Protein AF-A0A858AR13-F1 (afdb_monomer)

Radius of gyration: 19.61 Å; Cα contacts (8 Å, |Δi|>4): 56; chains: 1; bounding box: 44×31×47 Å

Sequence (102 aa):
MHDEIMKMTDDEAKNAIEVIDSNLKILLKEELRLEKKKRKGLRWWFLLPLFGFIIYMQLVSKRGTDPKYSEPLTKIKSDIMAHEFKKMMLRKKLGELDNEKN

Structure (mmCIF, N/CA/C/O backbone):
data_AF-A0A858AR13-F1
#
_entry.id   AF-A0A858AR13-F1
#
loop_
_atom_site.group_PDB
_atom_site.id
_atom_site.type_symbol
_atom_site.label_atom_id
_atom_site.label_alt_id
_atom_site.label_comp_id
_atom_site.label_asym_id
_atom_site.label_entity_id
_atom_site.label_seq_id
_atom_site.pdbx_PDB_ins_code
_atom_site.Cartn_x
_atom_site.Cartn_y
_atom_site.Cartn_z
_atom_site.occupancy
_atom_site.B_iso_or_equiv
_atom_site.auth_seq_id
_atom_site.auth_comp_id
_atom_site.auth_asym_id
_atom_site.auth_atom_id
_atom_site.pdbx_PDB_model_num
ATOM 1 N N . MET A 1 1 ? 9.359 10.438 -19.708 1.00 64.56 1 MET A N 1
ATOM 2 C CA . MET A 1 1 ? 8.898 9.136 -19.173 1.00 64.56 1 MET A CA 1
ATOM 3 C C . MET A 1 1 ? 8.570 8.114 -20.266 1.00 64.56 1 MET A C 1
ATOM 5 O O . MET A 1 1 ? 9.234 7.091 -20.283 1.00 64.56 1 MET A O 1
ATOM 9 N N . HIS A 1 2 ? 7.608 8.332 -21.178 1.00 70.88 2 HIS A N 1
ATOM 10 C CA . HIS A 1 2 ? 7.339 7.359 -22.262 1.00 70.88 2 HIS A CA 1
ATOM 11 C C . HIS A 1 2 ? 8.552 7.171 -23.195 1.00 70.88 2 HIS A C 1
ATOM 13 O O . HIS A 1 2 ? 8.978 6.044 -23.430 1.00 70.88 2 HIS A O 1
ATOM 19 N N . ASP A 1 3 ? 9.183 8.276 -23.599 1.00 74.31 3 ASP A N 1
ATOM 20 C CA . ASP A 1 3 ? 10.374 8.259 -24.463 1.00 74.31 3 ASP A CA 1
ATOM 21 C C . ASP A 1 3 ? 11.604 7.617 -23.808 1.00 74.31 3 ASP A C 1
ATOM 23 O O . ASP A 1 3 ? 12.453 7.068 -24.501 1.00 74.31 3 ASP A O 1
ATOM 27 N N . GLU A 1 4 ? 11.713 7.669 -22.476 1.00 78.50 4 GLU A N 1
ATOM 28 C CA . GLU A 1 4 ? 12.780 6.972 -21.742 1.00 78.50 4 GLU A CA 1
ATOM 29 C C . GLU A 1 4 ? 12.540 5.467 -21.726 1.00 78.50 4 GLU A C 1
ATOM 31 O O . GLU A 1 4 ? 13.465 4.701 -21.967 1.00 78.50 4 GLU A O 1
ATOM 36 N N . ILE A 1 5 ? 11.295 5.040 -21.494 1.00 79.12 5 ILE A N 1
ATOM 37 C CA . ILE A 1 5 ? 10.927 3.620 -21.476 1.00 79.12 5 ILE A CA 1
ATOM 38 C C . ILE A 1 5 ? 11.175 2.987 -22.850 1.00 79.12 5 ILE A C 1
ATOM 40 O O . ILE A 1 5 ? 11.714 1.888 -22.921 1.00 79.12 5 ILE A O 1
ATOM 44 N N . MET A 1 6 ? 10.845 3.687 -23.938 1.00 76.12 6 MET A N 1
ATOM 45 C CA . MET A 1 6 ? 11.052 3.188 -25.305 1.00 76.12 6 MET A CA 1
ATOM 46 C C . MET A 1 6 ? 12.530 3.055 -25.695 1.00 76.12 6 MET A C 1
ATOM 48 O O . MET A 1 6 ? 12.849 2.247 -26.561 1.00 76.12 6 MET A O 1
ATOM 52 N N . LYS A 1 7 ? 13.430 3.817 -25.060 1.00 84.81 7 LYS A N 1
ATOM 53 C CA . LYS A 1 7 ? 14.878 3.767 -25.320 1.00 84.81 7 LYS A CA 1
ATOM 54 C C . LYS A 1 7 ? 15.618 2.698 -24.511 1.00 84.81 7 LYS A C 1
ATOM 56 O O . LYS A 1 7 ? 16.768 2.418 -24.829 1.00 84.81 7 LYS A O 1
ATOM 61 N N . MET A 1 8 ? 14.989 2.121 -23.485 1.00 85.12 8 MET A N 1
ATOM 62 C CA . MET A 1 8 ? 15.586 1.040 -22.693 1.00 85.12 8 MET A CA 1
ATOM 63 C C . MET A 1 8 ? 15.744 -0.231 -23.531 1.00 85.12 8 MET A C 1
ATOM 65 O O . MET A 1 8 ? 14.868 -0.579 -24.325 1.00 85.12 8 MET A O 1
ATOM 69 N N . THR A 1 9 ? 16.816 -0.976 -23.300 1.00 89.88 9 THR A N 1
ATOM 70 C CA . THR A 1 9 ? 16.941 -2.362 -23.770 1.00 89.88 9 THR A CA 1
ATOM 71 C C . THR A 1 9 ? 15.933 -3.268 -23.055 1.00 89.88 9 THR A C 1
ATOM 73 O O . THR A 1 9 ? 15.302 -2.884 -22.065 1.00 89.88 9 THR A O 1
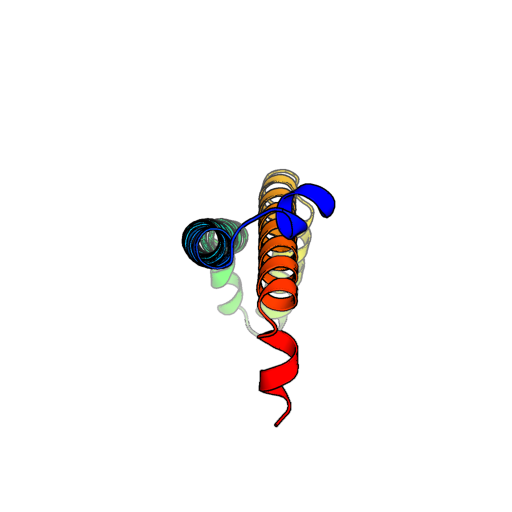ATOM 76 N N . ASP A 1 10 ? 15.720 -4.476 -23.569 1.00 87.31 10 ASP A N 1
ATOM 77 C CA . ASP A 1 10 ? 14.767 -5.409 -22.959 1.00 87.31 10 ASP A CA 1
ATOM 78 C C . ASP A 1 10 ? 15.260 -5.936 -21.606 1.00 87.31 10 ASP A C 1
ATOM 80 O O . ASP A 1 10 ? 14.462 -6.081 -20.678 1.00 87.31 10 ASP A O 1
ATOM 84 N N . ASP A 1 11 ? 16.572 -6.116 -21.444 1.00 87.75 11 ASP A N 1
ATOM 85 C CA . ASP A 1 11 ? 17.174 -6.505 -20.165 1.00 87.75 11 ASP A CA 1
ATOM 86 C C . ASP A 1 11 ? 17.072 -5.381 -19.122 1.00 87.75 11 ASP A C 1
ATOM 88 O O . ASP A 1 11 ? 16.736 -5.630 -17.963 1.00 87.75 11 ASP A O 1
ATOM 92 N N . GLU A 1 12 ? 17.272 -4.120 -19.521 1.00 88.75 12 GLU A N 1
ATOM 93 C CA . GLU A 1 12 ? 17.036 -2.965 -18.642 1.00 88.75 12 GLU A CA 1
ATOM 94 C C . GLU A 1 12 ? 15.563 -2.845 -18.239 1.00 88.75 12 GLU A C 1
ATOM 96 O O . GLU A 1 12 ? 15.262 -2.554 -17.079 1.00 88.75 12 GLU A O 1
ATOM 101 N N . ALA A 1 13 ? 14.637 -3.104 -19.166 1.00 86.94 13 ALA A N 1
ATOM 102 C CA . ALA A 1 13 ? 13.208 -3.079 -18.877 1.00 86.94 13 ALA A CA 1
ATOM 103 C C . ALA A 1 13 ? 12.806 -4.181 -17.880 1.00 86.94 13 ALA A C 1
ATOM 105 O O . ALA A 1 13 ? 12.037 -3.907 -16.955 1.00 86.94 13 ALA A O 1
ATOM 106 N N . LYS A 1 14 ? 13.362 -5.394 -18.007 1.00 89.06 14 LYS A N 1
ATOM 107 C CA . LYS A 1 14 ? 13.151 -6.496 -17.050 1.00 89.06 14 LYS A CA 1
ATOM 108 C C . LYS A 1 14 ? 13.712 -6.172 -15.667 1.00 89.06 14 LYS A C 1
ATOM 110 O O . LYS A 1 14 ? 12.986 -6.275 -14.680 1.00 89.06 14 LYS A O 1
ATOM 115 N N . ASN A 1 15 ? 14.949 -5.681 -15.595 1.00 91.44 15 ASN A N 1
ATOM 116 C CA . ASN A 1 15 ? 15.553 -5.238 -14.335 1.00 91.44 15 ASN A CA 1
ATOM 117 C C . ASN A 1 15 ? 14.725 -4.122 -13.672 1.00 91.44 15 ASN A C 1
ATOM 119 O O . ASN A 1 15 ? 14.492 -4.135 -12.463 1.00 91.44 15 ASN A O 1
ATOM 123 N N . ALA A 1 16 ? 14.212 -3.170 -14.458 1.00 89.75 16 ALA A N 1
ATOM 124 C CA . ALA A 1 16 ? 13.342 -2.116 -13.948 1.00 89.75 16 ALA A CA 1
ATOM 125 C C . ALA A 1 16 ? 12.018 -2.664 -13.385 1.00 89.75 16 ALA A C 1
ATOM 127 O O . ALA A 1 16 ? 11.538 -2.153 -12.370 1.00 89.75 16 ALA A O 1
ATOM 128 N N . ILE A 1 17 ? 11.438 -3.701 -14.001 1.00 91.06 17 ILE A N 1
ATOM 129 C CA . ILE A 1 17 ? 10.244 -4.385 -13.482 1.00 91.06 17 ILE A CA 1
ATOM 130 C C . ILE A 1 17 ? 10.539 -5.038 -12.126 1.00 91.06 17 ILE A C 1
ATOM 132 O O . ILE A 1 17 ? 9.750 -4.856 -11.199 1.00 91.06 17 ILE A O 1
ATOM 136 N N . GLU A 1 18 ? 11.670 -5.730 -11.968 1.00 92.81 18 GLU A N 1
ATOM 137 C CA . GLU A 1 18 ? 12.042 -6.356 -10.688 1.00 92.81 18 GLU A CA 1
ATOM 138 C C . GLU A 1 18 ? 12.207 -5.326 -9.564 1.00 92.81 18 GLU A C 1
ATOM 140 O O . GLU A 1 18 ? 11.695 -5.504 -8.452 1.00 92.81 18 GLU A O 1
ATOM 145 N N . VAL A 1 19 ? 12.860 -4.200 -9.864 1.00 93.25 19 VAL A N 1
ATOM 146 C CA . VAL A 1 19 ? 12.999 -3.086 -8.919 1.00 93.25 19 VAL A CA 1
ATOM 147 C C . VAL A 1 19 ? 11.626 -2.525 -8.543 1.00 93.25 19 VAL A C 1
ATOM 149 O O . VAL A 1 19 ? 11.349 -2.325 -7.357 1.00 93.25 19 VAL A O 1
ATOM 152 N N . ILE A 1 20 ? 10.739 -2.301 -9.517 1.00 92.19 20 ILE A N 1
ATOM 153 C CA . ILE A 1 20 ? 9.370 -1.836 -9.253 1.00 92.19 20 ILE A CA 1
ATOM 154 C C . ILE A 1 20 ? 8.609 -2.840 -8.378 1.00 92.19 20 ILE A C 1
ATOM 156 O O . ILE A 1 20 ? 7.932 -2.421 -7.441 1.00 92.19 20 ILE A O 1
ATOM 160 N N . ASP A 1 21 ? 8.768 -4.142 -8.603 1.00 92.38 21 ASP A N 1
ATOM 161 C CA . ASP A 1 21 ? 8.110 -5.180 -7.805 1.00 92.38 21 ASP A CA 1
ATOM 162 C C . ASP A 1 21 ? 8.598 -5.220 -6.359 1.00 92.38 21 ASP A C 1
ATOM 164 O O . ASP A 1 21 ? 7.796 -5.394 -5.434 1.00 92.38 21 ASP A O 1
ATOM 168 N N . SER A 1 22 ? 9.894 -5.006 -6.134 1.00 94.00 22 SER A N 1
ATOM 169 C CA . SER A 1 22 ? 10.431 -4.862 -4.779 1.00 94.00 22 SER A 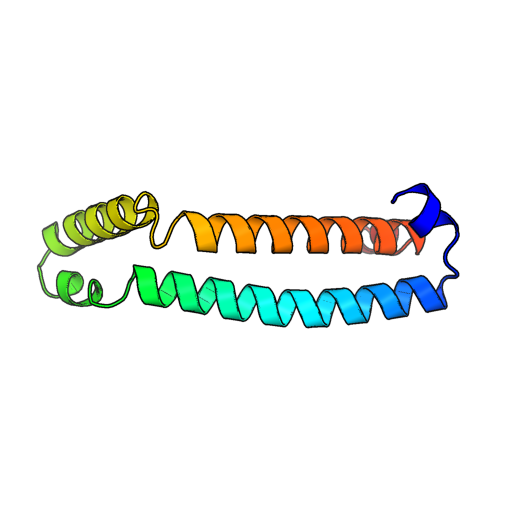CA 1
ATOM 170 C C . SER A 1 22 ? 9.829 -3.648 -4.055 1.00 94.00 22 SER A C 1
ATOM 172 O O . SER A 1 22 ? 9.391 -3.764 -2.906 1.00 94.00 22 SER A O 1
ATOM 174 N N . ASN A 1 23 ? 9.701 -2.515 -4.753 1.00 92.00 23 ASN A N 1
ATOM 175 C CA . ASN A 1 23 ? 9.129 -1.285 -4.209 1.00 92.00 23 ASN A CA 1
ATOM 176 C C . ASN A 1 23 ? 7.631 -1.436 -3.924 1.00 92.00 23 ASN A C 1
ATOM 178 O O . ASN A 1 23 ? 7.169 -1.057 -2.847 1.00 92.00 23 ASN A O 1
ATOM 182 N N . LEU A 1 24 ? 6.882 -2.070 -4.829 1.00 93.44 24 LEU A N 1
ATOM 183 C CA . LEU A 1 24 ? 5.467 -2.382 -4.628 1.00 93.44 24 LEU A CA 1
ATOM 184 C C . LEU A 1 24 ? 5.254 -3.251 -3.387 1.00 93.44 24 LEU A C 1
ATOM 186 O O . LEU A 1 24 ? 4.375 -2.952 -2.582 1.00 93.44 24 LEU A O 1
ATOM 190 N N . LYS A 1 25 ? 6.084 -4.280 -3.161 1.00 94.69 25 LYS A N 1
ATOM 191 C CA . LYS A 1 25 ? 6.000 -5.103 -1.940 1.00 94.69 25 LYS A CA 1
ATOM 192 C C . LYS A 1 25 ? 6.173 -4.272 -0.665 1.00 94.69 25 LYS A C 1
ATOM 194 O O . LYS A 1 25 ? 5.465 -4.509 0.318 1.00 94.69 25 LYS A O 1
ATOM 199 N N . ILE A 1 26 ? 7.093 -3.307 -0.665 1.00 95.00 26 ILE A N 1
ATOM 200 C CA . ILE A 1 26 ? 7.328 -2.415 0.480 1.00 95.00 26 ILE A CA 1
ATOM 201 C C . ILE A 1 26 ? 6.120 -1.496 0.694 1.00 95.00 26 ILE A C 1
ATOM 203 O O . ILE A 1 26 ? 5.587 -1.441 1.806 1.00 95.00 26 ILE A O 1
ATOM 207 N N . LEU A 1 27 ? 5.648 -0.839 -0.367 1.00 92.88 27 LEU A N 1
ATOM 208 C CA . LEU A 1 27 ? 4.510 0.081 -0.322 1.00 92.88 27 LEU A CA 1
ATOM 209 C C . LEU A 1 27 ? 3.219 -0.618 0.118 1.00 92.88 27 LEU A C 1
ATOM 211 O O . LEU A 1 27 ? 2.521 -0.116 0.995 1.00 92.88 27 LEU A O 1
ATOM 215 N N . LEU A 1 28 ? 2.934 -1.817 -0.399 1.00 93.88 28 LEU A N 1
ATOM 216 C CA . LEU A 1 28 ? 1.778 -2.626 0.007 1.00 93.88 28 LEU A CA 1
ATOM 217 C C . LEU A 1 28 ? 1.849 -3.026 1.486 1.00 93.88 28 LEU A C 1
ATOM 219 O O . LEU A 1 28 ? 0.848 -2.993 2.205 1.00 93.88 28 LEU A O 1
ATOM 223 N N . LYS A 1 29 ? 3.041 -3.376 1.984 1.00 95.75 29 LYS A N 1
ATOM 224 C CA . LYS A 1 29 ? 3.235 -3.678 3.408 1.00 95.75 29 LYS A CA 1
ATOM 225 C C . LYS A 1 29 ? 2.983 -2.447 4.277 1.00 95.75 29 LYS A C 1
ATOM 227 O O . LYS A 1 29 ? 2.446 -2.571 5.384 1.00 95.75 29 LYS A O 1
ATOM 232 N N . GLU A 1 30 ? 3.364 -1.268 3.800 1.00 93.12 30 GLU A N 1
ATOM 233 C CA . GLU A 1 30 ? 3.119 -0.021 4.509 1.00 93.12 30 GLU A CA 1
ATOM 234 C C . GLU A 1 30 ? 1.647 0.414 4.463 1.00 93.12 30 GLU A C 1
ATOM 236 O O . GLU A 1 30 ? 1.103 0.795 5.505 1.00 93.12 30 GLU A O 1
ATOM 241 N N . GLU A 1 31 ? 0.978 0.259 3.320 1.00 93.94 31 GLU A N 1
ATOM 242 C CA . GLU A 1 31 ? -0.465 0.469 3.150 1.00 93.94 31 GLU A CA 1
ATOM 243 C C . GLU A 1 31 ? -1.249 -0.375 4.162 1.00 93.94 31 GLU A C 1
ATOM 245 O O . GLU A 1 31 ? -1.999 0.163 4.986 1.00 93.94 31 GLU A O 1
ATOM 250 N N . LEU A 1 32 ? -0.936 -1.673 4.240 1.00 93.94 32 LEU A N 1
ATOM 251 C CA . LEU A 1 32 ? -1.509 -2.594 5.222 1.00 93.94 32 LEU A CA 1
ATOM 252 C C . LEU A 1 32 ? -1.241 -2.159 6.667 1.00 93.94 32 LEU A C 1
ATOM 254 O O . LEU A 1 32 ? -2.095 -2.317 7.547 1.00 93.94 32 LEU A O 1
ATOM 258 N N . ARG A 1 33 ? -0.049 -1.628 6.954 1.00 93.88 33 ARG A N 1
ATOM 259 C CA . ARG A 1 33 ? 0.312 -1.145 8.293 1.00 93.88 33 ARG A CA 1
ATOM 260 C C . ARG A 1 33 ? -0.535 0.064 8.688 1.00 93.88 33 ARG A C 1
ATOM 262 O O . ARG A 1 33 ? -1.015 0.114 9.824 1.00 93.88 33 ARG A O 1
ATOM 269 N N . LEU A 1 34 ? -0.724 1.026 7.787 1.00 91.19 34 LEU A N 1
ATOM 270 C CA . LEU A 1 34 ? -1.563 2.203 8.026 1.00 91.19 34 LEU A CA 1
ATOM 271 C C . LEU A 1 34 ? -3.038 1.824 8.164 1.00 91.19 34 LEU A C 1
ATOM 273 O O . LEU A 1 34 ? -3.703 2.265 9.102 1.00 91.19 34 LEU A O 1
ATOM 277 N N . GLU A 1 35 ? -3.524 0.924 7.318 1.00 90.50 35 GLU A N 1
ATOM 278 C CA . GLU A 1 35 ? -4.876 0.375 7.386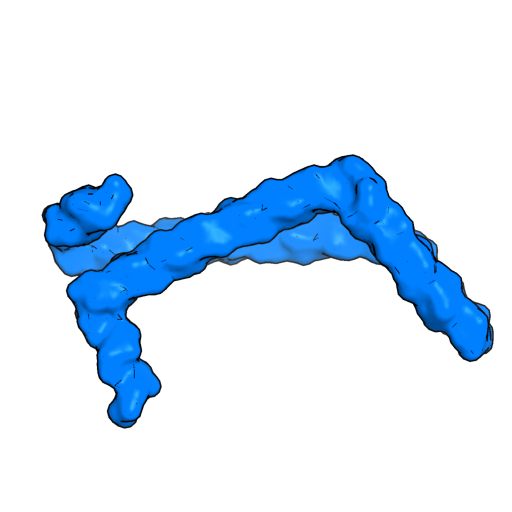 1.00 90.50 35 GLU A CA 1
ATOM 279 C C . GLU A 1 35 ? -5.159 -0.342 8.719 1.00 90.50 35 GLU A C 1
ATOM 281 O O . GLU A 1 35 ? -6.225 -0.176 9.327 1.00 90.50 35 GLU A O 1
ATOM 286 N N . LYS A 1 36 ? -4.181 -1.098 9.238 1.00 91.38 36 LYS A N 1
ATOM 287 C CA . LYS A 1 36 ? -4.254 -1.702 10.579 1.00 91.38 36 LYS A CA 1
ATOM 288 C C . LYS A 1 36 ? -4.273 -0.644 11.680 1.00 91.38 36 LYS A C 1
ATOM 290 O O . LYS A 1 36 ? -5.042 -0.788 12.630 1.00 91.38 36 LYS A O 1
ATOM 295 N N . LYS A 1 37 ? -3.469 0.421 11.568 1.00 90.25 37 LYS A N 1
ATOM 296 C CA . LYS A 1 37 ? -3.486 1.544 12.525 1.00 90.25 37 LYS A CA 1
ATOM 297 C C . LYS A 1 37 ? -4.845 2.246 12.534 1.00 90.25 37 LYS A C 1
ATOM 299 O O . LYS A 1 37 ? -5.395 2.440 13.615 1.00 90.25 37 LYS A O 1
ATOM 304 N N . LYS A 1 38 ? -5.426 2.521 11.360 1.00 89.44 38 LYS A N 1
ATOM 305 C CA . LYS A 1 38 ? -6.769 3.108 11.204 1.00 89.44 38 LYS A CA 1
ATOM 306 C C . LYS A 1 38 ? -7.828 2.288 11.948 1.00 89.44 38 LYS A C 1
ATOM 308 O O . LYS A 1 38 ? -8.655 2.838 12.675 1.00 89.44 38 LYS A O 1
ATOM 313 N N . ARG A 1 39 ? -7.757 0.958 11.833 1.00 89.69 39 ARG A N 1
ATOM 314 C CA . ARG A 1 39 ? -8.704 0.008 12.447 1.00 89.69 39 ARG A CA 1
ATOM 315 C C . ARG A 1 39 ? -8.369 -0.389 13.893 1.00 89.69 39 ARG A C 1
ATOM 317 O O . ARG A 1 39 ? -9.173 -1.063 14.543 1.00 89.69 39 ARG A O 1
ATOM 324 N N . LYS A 1 40 ? -7.214 0.020 14.434 1.00 90.62 40 LYS A N 1
ATOM 325 C CA . LYS A 1 40 ? -6.772 -0.360 15.786 1.00 90.62 40 LYS A CA 1
ATOM 326 C C . LYS A 1 40 ? -7.747 0.167 16.843 1.00 90.62 40 LYS A C 1
ATOM 328 O O . LYS A 1 40 ? -8.186 1.316 16.790 1.00 90.62 40 LYS A O 1
ATOM 333 N N . GLY A 1 41 ? -8.098 -0.694 17.797 1.00 86.50 41 GLY A N 1
ATOM 334 C CA . GLY A 1 41 ? -9.031 -0.374 18.882 1.00 86.50 41 GLY A CA 1
ATOM 335 C C . GLY A 1 41 ? -10.510 -0.396 18.488 1.00 86.50 41 GLY A C 1
ATOM 336 O O . GLY A 1 41 ? -11.352 -0.430 19.372 1.00 86.50 41 GLY A O 1
ATOM 337 N N . LEU A 1 42 ? -10.850 -0.461 17.193 1.00 87.81 42 LEU A N 1
ATOM 338 C CA . LEU A 1 42 ? -12.250 -0.525 16.758 1.00 87.81 42 LEU A CA 1
ATOM 339 C C . LEU A 1 42 ? -12.833 -1.941 16.800 1.00 87.81 42 LEU A C 1
ATOM 341 O O . LEU A 1 42 ? -14.043 -2.108 16.747 1.00 87.81 42 LEU A O 1
ATOM 345 N N . ARG A 1 43 ? -11.991 -2.972 16.935 1.00 85.25 43 ARG A N 1
ATOM 346 C CA . ARG A 1 43 ? -12.448 -4.371 16.980 1.00 85.25 43 ARG A CA 1
ATOM 347 C C . ARG A 1 43 ? -13.310 -4.684 18.211 1.00 85.25 43 ARG A C 1
ATOM 349 O O . ARG A 1 43 ? -14.079 -5.631 18.167 1.00 85.25 43 ARG A O 1
ATOM 356 N N . TRP A 1 44 ? -13.224 -3.880 19.270 1.00 87.50 44 TRP A N 1
ATOM 357 C CA . TRP A 1 44 ? -14.065 -4.037 20.461 1.00 87.50 44 TRP A CA 1
ATOM 358 C C . TRP A 1 44 ? -15.546 -3.745 20.187 1.00 87.50 44 TRP A C 1
ATOM 360 O O . TRP A 1 44 ? -16.401 -4.275 20.886 1.00 87.50 44 TRP A O 1
ATOM 370 N N . TRP A 1 45 ? -15.869 -2.995 19.125 1.00 87.50 45 TRP A N 1
ATOM 371 C CA . TRP A 1 45 ? -17.258 -2.749 18.722 1.00 87.50 45 TRP A CA 1
ATOM 372 C C . TRP A 1 45 ? -17.983 -4.012 18.243 1.00 87.50 45 TRP A C 1
ATOM 374 O O . TRP A 1 45 ? -19.205 -4.040 18.273 1.00 87.50 45 TRP A O 1
ATOM 384 N N . PHE A 1 46 ? -17.262 -5.083 17.889 1.00 84.81 46 PHE A N 1
ATOM 385 C CA . PHE A 1 46 ? -17.872 -6.381 17.574 1.00 84.81 46 PHE A CA 1
ATOM 386 C C . PHE A 1 46 ? -18.420 -7.125 18.804 1.00 84.81 46 PHE A C 1
ATOM 388 O O . PHE A 1 46 ? -19.102 -8.129 18.635 1.00 84.81 46 PHE A O 1
ATOM 395 N N . LEU A 1 47 ? -18.144 -6.654 20.027 1.00 87.69 47 LEU A N 1
ATOM 396 C CA . LEU A 1 47 ? -18.728 -7.220 21.250 1.00 87.69 47 LEU A CA 1
ATOM 397 C C . LEU A 1 47 ? -20.170 -6.760 21.489 1.00 87.69 47 LEU A C 1
ATOM 399 O O . LEU A 1 47 ? -20.878 -7.355 22.296 1.00 87.69 47 LEU A O 1
ATOM 403 N N . LEU A 1 48 ? -20.605 -5.700 20.805 1.00 84.75 48 LEU A N 1
ATOM 404 C CA . LEU A 1 48 ? -21.983 -5.236 20.865 1.00 84.75 48 LEU A CA 1
ATOM 405 C C . LEU A 1 48 ? -22.809 -5.991 19.806 1.00 84.75 48 LEU A C 1
ATOM 407 O O . LEU A 1 48 ? -22.380 -6.049 18.649 1.00 84.75 48 LEU A O 1
ATOM 411 N N . PRO A 1 49 ? -23.998 -6.530 20.152 1.00 84.94 49 PRO A N 1
ATOM 412 C CA . PRO A 1 49 ? -24.941 -7.086 19.174 1.00 84.94 49 PRO A CA 1
ATOM 413 C C . PRO A 1 49 ? -25.272 -6.059 18.082 1.00 84.94 49 PRO A C 1
ATOM 415 O O . PRO A 1 49 ? -25.037 -4.881 18.321 1.00 84.94 49 PRO A O 1
ATOM 418 N N . LEU A 1 50 ? -25.832 -6.493 16.938 1.00 78.94 50 LEU A N 1
ATOM 419 C CA . LEU A 1 50 ? -26.349 -5.748 15.753 1.00 78.94 50 LEU A CA 1
ATOM 420 C C . LEU A 1 50 ? -25.892 -4.276 15.536 1.00 78.94 50 LEU A C 1
ATOM 422 O O . LEU A 1 50 ? -25.343 -3.952 14.486 1.00 78.94 50 LEU A O 1
ATOM 426 N N . PHE A 1 51 ? -26.062 -3.387 16.512 1.00 86.31 51 PHE A N 1
ATOM 427 C CA . PHE A 1 51 ? -25.515 -2.026 16.587 1.00 86.31 51 PHE A CA 1
ATOM 428 C C . PHE A 1 51 ? -23.983 -1.924 16.525 1.00 86.31 51 PHE A C 1
ATOM 430 O O . PHE A 1 51 ? -23.461 -0.940 15.996 1.00 86.31 51 PHE A O 1
ATOM 437 N N . GLY A 1 52 ? -23.246 -2.921 17.023 1.00 87.00 52 GLY A N 1
ATOM 438 C CA . GLY A 1 52 ? -21.780 -2.896 17.052 1.00 87.00 52 GLY A CA 1
ATOM 439 C C . GLY A 1 52 ? -21.140 -2.715 15.673 1.00 87.00 52 GLY A C 1
ATOM 440 O O . GLY A 1 52 ? -20.197 -1.937 15.502 1.00 87.00 52 GLY A O 1
ATOM 441 N N . PHE A 1 53 ? -21.713 -3.362 14.657 1.00 87.31 53 PHE A N 1
ATOM 442 C CA . PHE A 1 53 ? -21.245 -3.272 13.275 1.00 87.31 53 PHE A CA 1
ATOM 443 C C . PHE A 1 53 ? -21.467 -1.882 12.66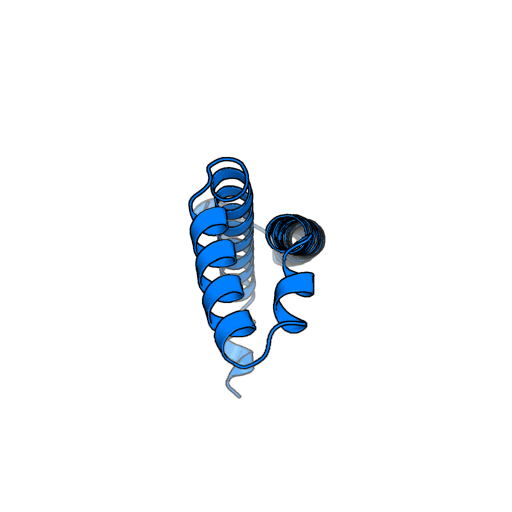0 1.00 87.31 53 PHE A C 1
ATOM 445 O O . PHE A 1 53 ? -20.581 -1.353 11.987 1.00 87.31 53 PHE A O 1
ATOM 452 N N . ILE A 1 54 ? -22.619 -1.261 12.927 1.00 90.06 54 ILE A N 1
ATOM 453 C CA . ILE A 1 54 ? -22.951 0.076 12.413 1.00 90.06 54 ILE A CA 1
ATOM 454 C C . ILE A 1 54 ? -21.982 1.111 12.993 1.00 90.06 54 ILE A C 1
ATOM 456 O O . ILE A 1 54 ? -21.405 1.911 12.252 1.00 90.06 54 ILE A O 1
ATOM 460 N N . ILE A 1 55 ? -21.741 1.056 14.307 1.00 90.81 55 ILE A N 1
ATOM 461 C CA . ILE A 1 55 ? -20.821 1.981 14.981 1.00 90.81 55 ILE A CA 1
ATOM 462 C C . ILE A 1 55 ? -19.384 1.763 14.493 1.00 90.81 55 ILE A C 1
ATOM 464 O O . ILE A 1 55 ? -18.675 2.729 14.204 1.00 90.81 55 ILE A O 1
ATOM 468 N N . TYR A 1 56 ? -18.962 0.505 14.323 1.00 91.88 56 TYR A N 1
ATOM 469 C CA . TYR A 1 56 ? -17.670 0.176 13.722 1.00 91.88 56 TYR A CA 1
ATOM 470 C C . TYR A 1 56 ? -17.494 0.850 12.355 1.00 91.88 56 TYR A C 1
ATOM 472 O O . TYR A 1 56 ? -16.490 1.532 12.136 1.00 91.88 56 TYR A O 1
ATOM 480 N N . MET A 1 57 ? -18.474 0.706 11.458 1.00 89.25 57 MET A N 1
ATOM 481 C CA . MET A 1 57 ? -18.400 1.269 10.109 1.00 89.25 57 MET A CA 1
ATOM 482 C C . MET A 1 57 ? -18.312 2.796 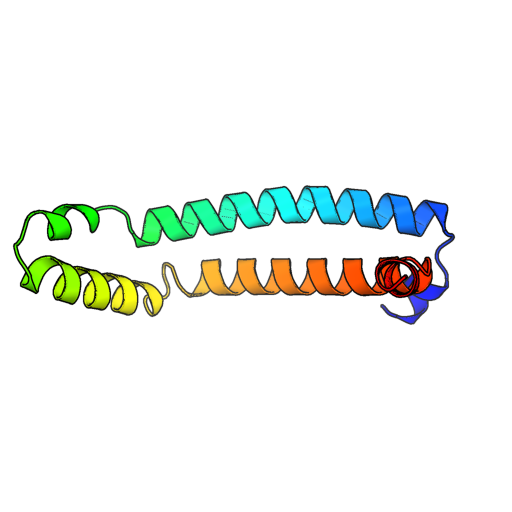10.124 1.00 89.25 57 MET A C 1
ATOM 484 O O . MET A 1 57 ? -17.446 3.363 9.454 1.00 89.25 57 MET A O 1
ATOM 488 N N . GLN A 1 58 ? -19.125 3.471 10.941 1.00 91.06 58 GLN A N 1
ATOM 489 C CA . GLN A 1 58 ? -19.062 4.929 11.070 1.00 91.06 58 GLN A CA 1
ATOM 490 C C . GLN A 1 58 ? -17.705 5.408 11.602 1.00 91.06 58 GLN A C 1
ATOM 492 O O . GLN A 1 58 ? -17.131 6.363 11.075 1.00 91.06 58 GLN A O 1
ATOM 497 N N . LEU A 1 59 ? -17.147 4.730 12.609 1.00 91.31 59 LEU A N 1
ATOM 498 C CA . LEU A 1 59 ? -15.846 5.089 13.177 1.00 91.31 59 LEU A CA 1
ATOM 499 C C . LEU A 1 59 ? -14.696 4.851 12.196 1.00 91.31 59 LEU A C 1
ATOM 501 O O . LEU A 1 59 ? -13.778 5.671 12.123 1.00 91.31 59 LEU A O 1
ATOM 505 N N . VAL A 1 60 ? -14.737 3.759 11.427 1.00 91.69 60 VAL A N 1
ATOM 506 C CA . VAL A 1 60 ? -13.762 3.505 10.358 1.00 91.69 60 VAL A CA 1
ATOM 507 C C . VAL A 1 60 ? -13.856 4.584 9.282 1.00 91.69 60 VAL A C 1
ATOM 509 O O . VAL A 1 60 ? -12.818 5.108 8.877 1.00 91.69 60 VAL A O 1
ATOM 512 N N . SER A 1 61 ? -15.071 4.951 8.862 1.00 90.81 61 SER A N 1
ATOM 513 C CA . SER A 1 61 ? -15.302 6.000 7.865 1.00 90.81 61 SER A CA 1
ATOM 514 C C . SER A 1 61 ? -14.775 7.354 8.340 1.00 90.81 61 SER A C 1
ATOM 516 O O . SER A 1 61 ? -14.015 8.004 7.628 1.00 90.81 61 SER A O 1
ATOM 518 N N . LYS A 1 62 ? -15.086 7.745 9.582 1.00 91.00 62 LYS A N 1
ATOM 519 C CA . LYS A 1 62 ? -14.616 9.004 10.179 1.00 91.00 62 LYS A CA 1
ATOM 520 C C . LYS A 1 62 ? -13.090 9.064 10.293 1.00 91.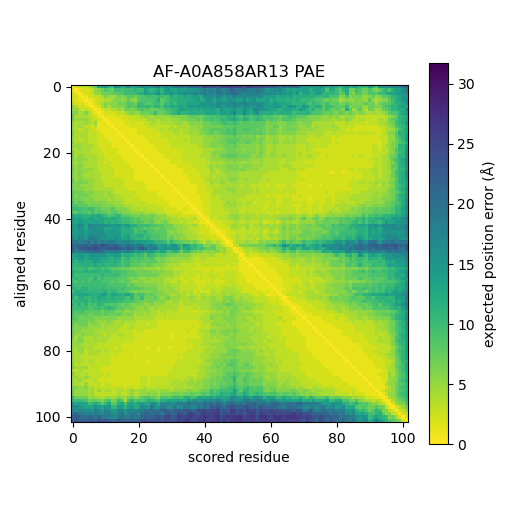00 62 LYS A C 1
ATOM 522 O O . LYS A 1 62 ? -12.489 10.107 10.065 1.00 91.00 62 LYS A O 1
ATOM 527 N N . ARG A 1 63 ? -12.436 7.943 10.614 1.00 90.88 63 ARG A N 1
ATOM 528 C CA . ARG A 1 63 ? -10.964 7.859 10.593 1.00 90.88 63 ARG A CA 1
ATOM 529 C C . ARG A 1 63 ? -10.391 7.857 9.177 1.00 90.88 63 ARG A C 1
ATOM 531 O O . ARG A 1 63 ? -9.221 8.171 9.014 1.00 90.88 63 ARG A O 1
ATOM 538 N N . GLY A 1 64 ? -11.183 7.496 8.170 1.00 86.81 64 GLY A N 1
ATOM 539 C CA . GLY A 1 64 ? -10.808 7.597 6.761 1.00 86.81 64 GLY A CA 1
ATOM 540 C C . GLY A 1 64 ? -10.715 9.037 6.260 1.00 86.81 64 GLY A C 1
ATOM 541 O O . GLY A 1 64 ? -9.967 9.286 5.324 1.00 86.81 64 GLY A O 1
ATOM 542 N N . THR A 1 65 ? -11.417 9.975 6.900 1.00 89.06 65 THR A N 1
ATOM 543 C CA . THR A 1 65 ? -11.359 11.414 6.592 1.00 89.06 65 THR A CA 1
ATOM 544 C C . THR A 1 65 ? -10.400 12.191 7.495 1.00 89.06 65 THR A C 1
ATOM 546 O O . THR A 1 65 ? -10.123 13.354 7.231 1.00 89.06 65 THR A O 1
ATOM 549 N N . ASP A 1 66 ? -9.906 11.575 8.570 1.00 91.44 66 ASP A N 1
ATOM 550 C CA . ASP A 1 66 ? -8.938 12.187 9.483 1.00 91.44 66 ASP A CA 1
ATOM 551 C C . ASP A 1 66 ? -7.578 12.345 8.770 1.00 91.44 66 ASP A C 1
ATOM 553 O O . ASP A 1 66 ? -7.014 11.321 8.355 1.00 91.44 66 ASP A O 1
ATOM 557 N N . PRO A 1 67 ? -7.032 13.577 8.657 1.00 89.75 67 PRO A N 1
ATOM 558 C CA . PRO A 1 67 ? -5.742 13.864 8.017 1.00 89.75 67 PRO A CA 1
ATOM 559 C C . PRO A 1 67 ? -4.608 12.945 8.473 1.00 89.75 67 PRO A C 1
ATOM 561 O O . PRO A 1 67 ? -3.762 12.535 7.680 1.00 89.75 67 PRO A O 1
ATOM 564 N N . LYS A 1 68 ? -4.640 12.518 9.742 1.00 88.94 68 LYS A N 1
ATOM 565 C CA . LYS A 1 68 ? -3.652 11.607 10.329 1.00 88.94 68 LYS A CA 1
ATOM 566 C C . LYS A 1 68 ? -3.535 10.271 9.590 1.00 88.94 68 LYS A C 1
ATOM 568 O O . LYS A 1 68 ? -2.475 9.644 9.630 1.00 88.94 68 LYS A O 1
ATOM 573 N N . TYR A 1 69 ? -4.620 9.794 8.983 1.00 89.44 69 TYR A N 1
ATOM 574 C CA . TYR A 1 69 ? -4.643 8.537 8.234 1.00 89.44 69 TYR A CA 1
ATOM 575 C C . TYR A 1 69 ? -4.865 8.760 6.740 1.00 89.44 69 TYR A C 1
ATOM 577 O O . TYR A 1 69 ? -4.271 8.035 5.945 1.00 89.44 69 TYR A O 1
ATOM 585 N N . SER A 1 70 ? -5.701 9.729 6.363 1.00 90.38 70 SER A N 1
ATOM 586 C CA . SER A 1 70 ? -6.107 9.960 4.977 1.00 90.38 70 SER A CA 1
ATOM 587 C C . SER A 1 70 ? -4.937 10.406 4.102 1.00 90.38 70 SER A C 1
ATOM 589 O O . SER A 1 70 ? -4.721 9.811 3.048 1.00 90.38 70 SER A O 1
ATOM 591 N N . GLU A 1 71 ? -4.13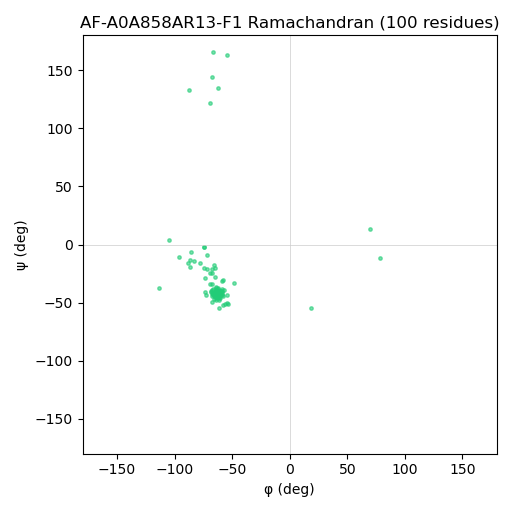1 11.367 4.551 1.00 91.62 71 GLU A N 1
ATOM 592 C CA . GLU A 1 71 ? -2.981 11.882 3.802 1.00 91.62 71 GLU A CA 1
ATOM 593 C C . GLU A 1 71 ? -1.923 10.802 3.524 1.00 91.62 71 GLU A C 1
ATOM 595 O O . GLU A 1 71 ? -1.609 10.568 2.352 1.00 91.62 71 GLU A O 1
ATOM 600 N N . PRO A 1 72 ? -1.396 10.072 4.533 1.00 92.38 72 PRO A N 1
ATOM 601 C CA . PRO A 1 72 ? -0.379 9.060 4.274 1.00 92.38 72 PRO A CA 1
ATOM 602 C C . PRO A 1 72 ? -0.928 7.868 3.476 1.00 92.38 72 PRO A C 1
ATOM 604 O O . PRO A 1 72 ? -0.209 7.324 2.642 1.00 92.38 72 PRO A O 1
ATOM 607 N N . LEU A 1 73 ? -2.197 7.475 3.671 1.00 91.12 73 LEU A N 1
ATOM 608 C CA . LEU A 1 73 ? -2.820 6.423 2.855 1.00 91.12 73 LEU A CA 1
ATOM 609 C C . LEU A 1 73 ? -2.993 6.858 1.400 1.00 91.12 73 LEU A C 1
ATOM 611 O O . LEU A 1 73 ? -2.737 6.063 0.499 1.00 91.12 73 LEU A O 1
ATOM 615 N N . THR A 1 74 ? -3.412 8.101 1.167 1.00 93.06 74 THR A N 1
ATOM 616 C CA . THR A 1 74 ? -3.594 8.644 -0.186 1.00 93.06 74 THR A CA 1
ATOM 617 C C . THR A 1 74 ? -2.259 8.718 -0.913 1.00 93.06 74 THR A C 1
ATOM 619 O O . THR A 1 74 ? -2.167 8.264 -2.050 1.00 93.06 74 THR A O 1
ATOM 622 N N . LYS A 1 75 ? -1.205 9.192 -0.237 1.00 94.06 75 LYS A N 1
ATOM 623 C CA . LYS A 1 75 ? 0.150 9.225 -0.795 1.00 94.06 75 LYS A CA 1
ATOM 624 C C . LYS A 1 75 ? 0.628 7.831 -1.204 1.00 94.06 75 LYS A C 1
ATOM 626 O O . LYS A 1 75 ? 0.983 7.629 -2.357 1.00 94.06 75 LYS A O 1
ATOM 631 N N . ILE A 1 76 ? 0.552 6.852 -0.300 1.00 93.44 76 ILE A N 1
ATOM 632 C CA . ILE A 1 76 ? 0.999 5.483 -0.599 1.00 93.44 76 ILE A CA 1
ATOM 633 C C . ILE A 1 76 ? 0.183 4.856 -1.734 1.00 93.44 76 ILE A C 1
ATOM 635 O O . ILE A 1 76 ? 0.752 4.200 -2.598 1.00 93.44 76 ILE A O 1
ATOM 639 N N . LYS A 1 77 ? -1.137 5.069 -1.774 1.00 92.44 77 LYS A N 1
ATOM 640 C CA . LYS A 1 77 ? -1.984 4.576 -2.873 1.00 92.44 77 LYS A CA 1
ATOM 641 C C . LYS A 1 77 ? -1.627 5.224 -4.211 1.00 92.44 77 LYS A C 1
ATOM 643 O O . LYS A 1 77 ? -1.614 4.532 -5.223 1.00 92.44 77 LYS A O 1
ATOM 648 N N . SER A 1 78 ? -1.308 6.518 -4.209 1.00 94.50 78 SER A N 1
ATOM 649 C CA . SER A 1 78 ? -0.815 7.223 -5.394 1.00 94.50 78 SER A CA 1
ATOM 650 C C . SER A 1 78 ? 0.524 6.653 -5.869 1.00 94.50 78 SER A C 1
ATOM 652 O O . SER A 1 78 ? 0.690 6.405 -7.060 1.00 94.50 78 SER A O 1
ATOM 654 N N . ASP A 1 79 ? 1.454 6.392 -4.948 1.00 93.50 79 ASP A N 1
ATOM 655 C CA . ASP A 1 79 ? 2.763 5.817 -5.273 1.00 93.50 79 ASP A CA 1
AT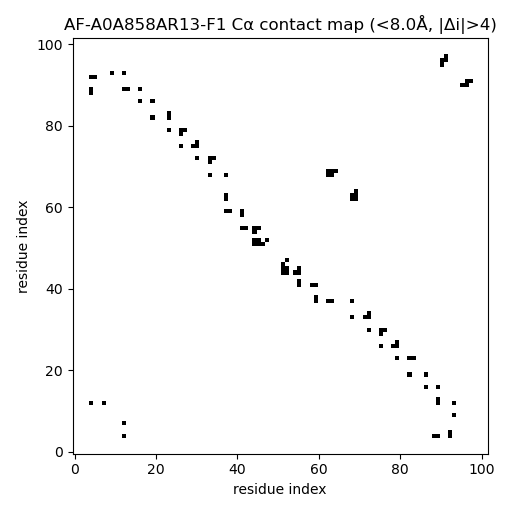OM 656 C C . ASP A 1 79 ? 2.618 4.392 -5.833 1.00 93.50 79 ASP A C 1
ATOM 658 O O . ASP A 1 79 ? 3.223 4.064 -6.855 1.00 93.50 79 ASP A O 1
ATOM 662 N N . ILE A 1 80 ? 1.755 3.563 -5.230 1.00 94.31 80 ILE A N 1
ATOM 663 C CA . ILE A 1 80 ? 1.408 2.229 -5.748 1.00 94.31 80 ILE A CA 1
ATOM 664 C C . ILE A 1 80 ? 0.872 2.338 -7.178 1.00 94.31 80 ILE A C 1
ATOM 666 O O . ILE A 1 80 ? 1.393 1.671 -8.068 1.00 94.31 80 ILE A O 1
ATOM 670 N N . MET A 1 81 ? -0.108 3.213 -7.418 1.00 94.56 81 MET A N 1
ATOM 671 C CA . MET A 1 81 ? -0.708 3.393 -8.743 1.00 94.56 81 MET A CA 1
ATOM 672 C C . MET A 1 81 ? 0.326 3.842 -9.784 1.00 94.56 81 MET A C 1
ATOM 674 O O . MET A 1 81 ? 0.351 3.323 -10.900 1.00 94.56 81 MET A O 1
ATOM 678 N N . ALA A 1 82 ? 1.216 4.770 -9.427 1.00 93.44 82 ALA A N 1
ATOM 679 C CA . ALA A 1 82 ? 2.283 5.225 -10.313 1.00 93.44 82 ALA A CA 1
ATOM 680 C C . ALA A 1 82 ? 3.263 4.089 -10.663 1.00 93.44 82 ALA A C 1
ATOM 682 O O . ALA A 1 82 ? 3.667 3.943 -11.821 1.00 93.44 82 ALA A O 1
ATOM 683 N N . HIS A 1 83 ? 3.621 3.258 -9.681 1.00 91.75 83 HIS A N 1
ATOM 684 C CA . HIS A 1 83 ? 4.481 2.095 -9.883 1.00 91.75 83 HIS A CA 1
ATOM 685 C C . HIS A 1 83 ? 3.812 1.006 -10.731 1.00 91.75 83 HIS A C 1
ATOM 687 O O . HIS A 1 83 ? 4.444 0.494 -11.657 1.00 91.75 83 HIS A O 1
ATOM 693 N N . GLU A 1 84 ? 2.543 0.688 -10.477 1.00 92.38 84 GLU A N 1
ATOM 694 C CA . GLU A 1 84 ? 1.761 -0.262 -11.278 1.00 92.38 84 GLU A CA 1
ATOM 695 C C . GLU A 1 84 ? 1.628 0.207 -12.728 1.00 92.38 84 GLU A C 1
ATOM 697 O O . GLU A 1 84 ? 1.857 -0.572 -13.654 1.00 92.38 84 GLU A O 1
ATOM 702 N N . PHE A 1 85 ? 1.357 1.495 -12.942 1.00 92.75 85 PHE A N 1
ATOM 703 C CA . PHE A 1 85 ? 1.296 2.072 -14.281 1.00 92.75 85 PHE A CA 1
ATOM 704 C C . PHE A 1 85 ? 2.647 1.987 -15.004 1.00 92.75 85 PHE A C 1
ATOM 706 O O . PHE A 1 85 ? 2.717 1.578 -16.165 1.00 92.75 85 PHE A O 1
ATOM 713 N N . LYS A 1 86 ? 3.748 2.314 -14.315 1.00 90.56 86 LYS A N 1
ATOM 714 C CA . LYS A 1 86 ? 5.098 2.192 -14.883 1.00 90.56 86 LYS A CA 1
ATOM 715 C C . LYS A 1 86 ? 5.422 0.742 -15.249 1.00 90.56 86 LYS A C 1
ATOM 717 O O . LYS A 1 86 ? 5.947 0.494 -16.334 1.00 90.56 86 LYS A O 1
ATOM 722 N N . LYS A 1 87 ? 5.070 -0.211 -14.382 1.00 91.94 87 LYS A N 1
ATOM 723 C CA . LYS A 1 87 ? 5.216 -1.648 -14.644 1.00 91.94 87 LYS A CA 1
ATOM 724 C C . LYS A 1 87 ? 4.402 -2.076 -15.863 1.00 91.94 87 LYS A C 1
ATOM 726 O O . LYS A 1 87 ? 4.933 -2.766 -16.727 1.00 91.94 87 LYS A O 1
ATOM 731 N N . MET A 1 88 ? 3.149 -1.636 -15.968 1.00 90.75 88 MET A N 1
ATOM 732 C CA . MET A 1 88 ? 2.283 -1.924 -17.113 1.00 90.75 88 MET A CA 1
ATOM 733 C C . MET A 1 88 ? 2.902 -1.428 -18.426 1.00 90.75 88 MET A C 1
ATOM 735 O O . MET A 1 88 ? 2.927 -2.164 -19.408 1.00 90.75 88 MET A O 1
ATOM 739 N N . MET A 1 89 ? 3.454 -0.212 -18.445 1.00 90.62 89 MET A N 1
ATOM 740 C CA . MET A 1 89 ? 4.116 0.339 -19.634 1.00 90.62 89 MET A CA 1
ATOM 741 C C . MET A 1 89 ? 5.367 -0.454 -20.035 1.00 90.62 89 MET A C 1
ATOM 743 O O . MET A 1 89 ? 5.579 -0.692 -21.223 1.00 90.62 89 MET A O 1
ATOM 747 N N . LEU A 1 90 ? 6.169 -0.900 -19.064 1.00 89.44 90 LEU A N 1
ATOM 748 C CA . LEU A 1 90 ? 7.341 -1.745 -19.321 1.00 89.44 90 LEU A CA 1
ATOM 749 C C . LEU A 1 90 ? 6.940 -3.121 -19.869 1.00 89.44 90 LEU A C 1
ATOM 751 O O . LEU A 1 90 ? 7.504 -3.571 -20.862 1.00 89.44 90 LEU A O 1
ATOM 755 N N . ARG A 1 91 ? 5.911 -3.749 -19.292 1.00 88.38 91 ARG A N 1
ATOM 756 C CA . ARG A 1 91 ? 5.359 -5.015 -19.801 1.00 88.38 91 ARG A CA 1
ATOM 757 C C . ARG A 1 91 ? 4.791 -4.882 -21.210 1.00 88.38 91 ARG A C 1
ATOM 759 O O . ARG A 1 91 ? 4.971 -5.777 -22.029 1.00 88.38 91 ARG A O 1
ATOM 766 N N . LYS A 1 92 ? 4.138 -3.753 -21.512 1.00 88.62 92 LYS A N 1
ATOM 767 C CA . LYS A 1 92 ? 3.650 -3.446 -22.862 1.00 88.62 92 LYS A CA 1
ATOM 768 C C . LYS A 1 92 ? 4.800 -3.374 -23.865 1.00 88.62 92 LYS A C 1
ATOM 770 O O . LYS A 1 92 ? 4.690 -3.944 -24.941 1.00 88.62 92 LYS A O 1
ATOM 775 N N . LYS A 1 93 ? 5.901 -2.702 -23.509 1.00 86.75 93 LYS A N 1
ATOM 776 C CA . LYS A 1 93 ? 7.107 -2.637 -24.350 1.00 86.75 93 LYS A CA 1
ATOM 777 C C . LYS A 1 93 ? 7.670 -4.030 -24.641 1.00 86.75 93 LYS A C 1
ATOM 779 O O . LYS A 1 93 ? 8.049 -4.294 -25.773 1.00 86.75 93 LYS A O 1
ATOM 784 N N . LEU A 1 94 ? 7.703 -4.901 -23.635 1.00 87.50 94 LEU A N 1
ATOM 785 C CA . LEU A 1 94 ? 8.203 -6.272 -23.759 1.00 87.50 94 LEU A CA 1
ATOM 786 C C . LEU A 1 94 ? 7.235 -7.221 -24.497 1.00 87.50 94 LEU A C 1
ATOM 788 O O . LEU A 1 94 ? 7.556 -8.392 -24.671 1.00 87.50 94 LEU A O 1
ATOM 792 N N . GLY A 1 95 ? 6.050 -6.753 -24.911 1.00 82.75 95 GLY A N 1
ATOM 793 C CA . GLY A 1 95 ? 5.037 -7.588 -25.569 1.00 82.75 95 GLY A CA 1
ATOM 794 C C . GLY A 1 95 ? 4.374 -8.618 -24.643 1.00 82.75 95 GLY A C 1
ATOM 795 O O . GLY A 1 95 ? 3.690 -9.524 -25.109 1.00 82.75 95 GLY A O 1
ATOM 796 N N . GLU A 1 96 ? 4.550 -8.506 -23.324 1.00 79.56 96 GLU A N 1
ATOM 797 C CA . GLU A 1 96 ? 4.031 -9.483 -22.354 1.00 79.56 96 GLU A CA 1
ATOM 798 C C . GLU A 1 96 ? 2.507 -9.378 -22.168 1.00 79.56 96 GLU A C 1
ATOM 800 O O . GLU A 1 96 ? 1.849 -10.376 -21.891 1.00 79.56 96 GLU A O 1
ATOM 805 N N . LEU A 1 97 ? 1.923 -8.188 -22.360 1.00 64.06 97 LEU A N 1
ATOM 806 C CA . LEU A 1 97 ? 0.481 -7.950 -22.174 1.00 64.06 97 LEU A CA 1
ATOM 807 C C . LEU A 1 97 ? -0.401 -8.519 -23.298 1.00 64.06 97 LEU A C 1
ATOM 809 O O . LEU A 1 97 ? -1.596 -8.718 -23.081 1.00 64.06 97 LEU A O 1
ATOM 813 N N . ASP A 1 98 ? 0.168 -8.787 -24.474 1.00 59.00 98 ASP A N 1
ATOM 814 C CA . ASP A 1 98 ? -0.566 -9.367 -25.605 1.00 59.00 98 ASP A CA 1
ATOM 815 C C . ASP A 1 98 ? -0.592 -10.907 -25.545 1.00 59.00 98 ASP A C 1
ATOM 817 O O . ASP A 1 98 ? -1.478 -11.535 -26.123 1.00 59.00 98 ASP A O 1
ATOM 821 N N . ASN A 1 99 ? 0.323 -11.516 -24.780 1.00 54.38 99 ASN A N 1
ATOM 822 C CA . ASN A 1 99 ? 0.453 -12.969 -24.637 1.00 54.38 99 ASN A CA 1
ATOM 823 C C . ASN A 1 99 ? -0.417 -13.574 -23.516 1.00 54.38 99 ASN A C 1
ATOM 825 O O . ASN A 1 99 ? -0.656 -14.774 -23.533 1.00 54.38 99 ASN A O 1
ATOM 829 N N . GLU A 1 100 ? -0.943 -12.781 -22.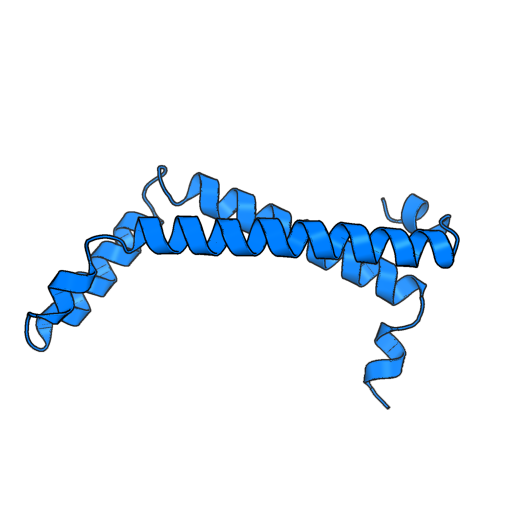573 1.00 50.22 100 GLU A N 1
ATOM 830 C CA . GLU A 1 100 ? -1.871 -13.263 -21.523 1.00 50.22 100 GLU A CA 1
ATOM 831 C C . GLU A 1 100 ? -3.303 -13.545 -22.041 1.00 50.22 100 GLU A C 1
ATOM 833 O O . GLU A 1 100 ? -4.162 -13.979 -21.273 1.00 50.22 100 GLU A O 1
ATOM 838 N N . LYS A 1 101 ? -3.586 -13.291 -23.329 1.00 46.84 101 LYS A N 1
ATOM 839 C CA . LYS A 1 101 ? -4.910 -13.488 -23.954 1.00 46.84 101 LYS A CA 1
ATOM 840 C C . LYS A 1 101 ? -5.030 -14.716 -24.872 1.00 46.84 101 LYS A C 1
ATOM 842 O O . LYS A 1 101 ? -6.100 -14.881 -25.457 1.00 46.84 101 LYS A O 1
ATOM 847 N N . ASN A 1 102 ? -3.992 -15.548 -24.994 1.00 36.69 102 ASN A N 1
ATOM 848 C CA . ASN A 1 102 ? -4.021 -16.805 -25.761 1.00 36.69 102 ASN A CA 1
ATOM 849 C C . ASN A 1 102 ? -3.939 -18.031 -24.851 1.00 36.69 102 ASN A C 1
ATOM 851 O O . ASN A 1 102 ? -3.057 -18.043 -23.966 1.00 36.69 102 ASN A O 1
#

Secondary structure (DSSP, 8-state):
-HHHHHHS-HHHHHHHHHHHHHHHHHHHHHHHHHHHHHHTTGGGGGGSSTHHHHHHHHHHHHHHHSHHHHHHHHHHHHHHHHHHHHHHHHHHHTTHHHHTT-

pLDDT: mean 86.96, std 10.34, range [36.69, 95.75]

Mean predicted aligned error: 6.61 Å

Solvent-accessible surface area (backbone atoms only — not comparable to full-atom values): 5722 Å² total; per-residue (Å²): 108,72,72,56,61,73,69,47,53,72,68,57,41,51,53,50,41,55,53,46,52,55,51,45,56,53,49,52,54,49,48,54,50,52,55,49,57,64,49,55,84,47,69,65,32,69,76,42,69,85,63,15,59,57,53,37,51,51,53,49,52,55,42,53,69,33,64,91,47,30,52,62,49,50,51,48,52,50,52,46,51,52,46,51,52,51,43,51,55,44,36,50,74,71,52,53,69,72,57,79,78,114

Foldseek 3Di:
DLVVLLPDDLVRLVVLLVVLVVVLVVLVVVLVVLLCVLLPPLVVLVVDPPVSVVVSVVSSVVSCPPCVRVVVNVVSVVVNVVSVVSSVSSCVSVVNVVVVPD

Nearest PDB structures (foldseek):
  6r1j-assembly1_D-2  TM=4.010E-01  e=1.463E+00  Aeromonas hydrophila J-1
  3ur1-assembly1_D  TM=5.178E-01  e=4.810E+00  Thermotoga maritima
  4zwt-assembly2_M  TM=3.858E-01  e=2.579E+00  Tequatrovirus T4